Protein AF-D5EQD1-F1 (afdb_monomer_lite)

Structure (mmCIF, N/CA/C/O backbone):
data_AF-D5EQD1-F1
#
_entry.id   AF-D5EQD1-F1
#
loop_
_atom_site.group_PDB
_atom_site.id
_atom_site.type_symbol
_atom_site.label_atom_id
_atom_site.label_alt_id
_atom_site.label_comp_id
_atom_site.label_asym_id
_atom_site.label_entity_id
_atom_site.label_seq_id
_atom_site.pdbx_PDB_ins_code
_atom_site.Cartn_x
_atom_site.Cartn_y
_atom_site.Cartn_z
_atom_site.occupancy
_atom_site.B_iso_or_equiv
_atom_site.auth_seq_id
_atom_site.auth_comp_id
_atom_site.auth_asym_id
_atom_site.auth_atom_id
_atom_site.pdbx_PDB_model_num
ATOM 1 N N . MET A 1 1 ? 7.276 2.811 -13.626 1.00 87.88 1 MET A N 1
ATOM 2 C CA . MET A 1 1 ? 7.564 3.943 -12.713 1.00 87.88 1 MET A CA 1
ATOM 3 C C . MET A 1 1 ? 8.372 3.510 -11.482 1.00 87.88 1 MET A C 1
ATOM 5 O O . MET A 1 1 ? 8.372 2.330 -11.153 1.00 87.88 1 MET A O 1
ATOM 9 N N . ILE A 1 2 ? 9.073 4.432 -10.802 1.00 89.19 2 ILE A N 1
ATOM 10 C CA . ILE A 1 2 ? 9.787 4.168 -9.530 1.00 89.19 2 ILE A CA 1
ATOM 11 C C . ILE A 1 2 ? 9.116 4.962 -8.407 1.00 89.19 2 ILE A C 1
ATOM 13 O O . ILE A 1 2 ? 9.030 6.184 -8.499 1.00 89.19 2 ILE A O 1
ATOM 17 N N . ILE A 1 3 ? 8.726 4.286 -7.327 1.00 91.00 3 ILE A N 1
ATOM 18 C CA . ILE A 1 3 ? 8.034 4.884 -6.178 1.00 91.00 3 ILE A CA 1
ATOM 19 C C . ILE A 1 3 ? 8.916 4.768 -4.938 1.00 91.00 3 ILE A C 1
ATOM 21 O O . ILE A 1 3 ? 9.395 3.682 -4.612 1.00 91.00 3 ILE A O 1
ATOM 25 N N . LYS A 1 4 ? 9.135 5.883 -4.233 1.00 92.81 4 LYS A N 1
ATOM 26 C CA . LYS A 1 4 ? 9.904 5.917 -2.979 1.00 92.81 4 LYS A CA 1
ATOM 27 C C . LYS A 1 4 ? 8.988 5.768 -1.768 1.00 92.81 4 LYS A C 1
ATOM 29 O O . LYS A 1 4 ? 7.989 6.477 -1.637 1.00 92.81 4 LYS A O 1
ATOM 34 N N . LEU A 1 5 ? 9.384 4.896 -0.850 1.00 92.62 5 LEU A N 1
ATOM 35 C CA . LEU A 1 5 ? 8.588 4.496 0.303 1.00 92.62 5 LEU A CA 1
ATOM 36 C C . LEU A 1 5 ? 9.374 4.688 1.602 1.00 92.62 5 LEU A C 1
ATOM 38 O O . LEU A 1 5 ? 10.579 4.441 1.684 1.00 92.62 5 LEU A O 1
ATOM 42 N N . THR A 1 6 ? 8.668 5.107 2.641 1.00 92.69 6 THR A N 1
ATOM 43 C CA . THR A 1 6 ? 9.112 5.000 4.031 1.00 92.69 6 THR A CA 1
ATO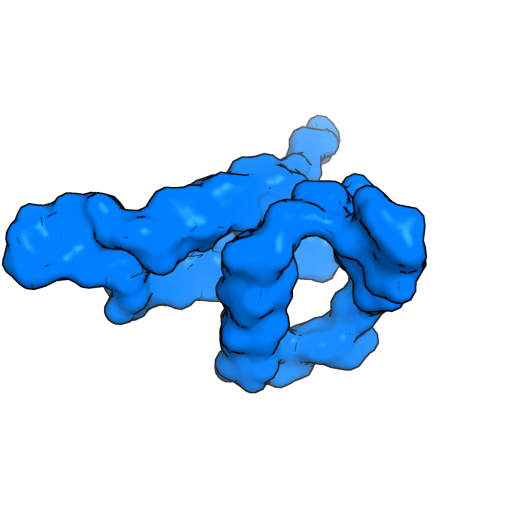M 44 C C . THR A 1 6 ? 9.041 3.543 4.496 1.00 92.69 6 THR A C 1
ATOM 46 O O . THR A 1 6 ? 8.527 2.668 3.800 1.00 92.69 6 THR A O 1
ATOM 49 N N . ASN A 1 7 ? 9.559 3.254 5.692 1.00 91.06 7 ASN A N 1
ATOM 50 C CA . ASN A 1 7 ? 9.507 1.897 6.242 1.00 91.06 7 ASN A CA 1
ATOM 51 C C . ASN A 1 7 ? 8.063 1.439 6.464 1.00 91.06 7 ASN A C 1
ATOM 53 O O . ASN A 1 7 ? 7.705 0.361 6.014 1.00 91.06 7 ASN A O 1
ATOM 57 N N . SER A 1 8 ? 7.242 2.288 7.085 1.00 93.31 8 SER A N 1
ATOM 58 C CA . SER A 1 8 ? 5.845 1.972 7.387 1.00 93.31 8 SER A CA 1
ATOM 59 C C . SER A 1 8 ? 5.020 1.746 6.120 1.00 93.31 8 SER A C 1
ATOM 61 O O . SER A 1 8 ? 4.218 0.821 6.065 1.00 93.31 8 SER A O 1
ATOM 63 N N . GLU A 1 9 ? 5.253 2.550 5.080 1.00 94.88 9 GLU A N 1
ATOM 64 C CA . GLU A 1 9 ? 4.613 2.364 3.773 1.00 94.88 9 GLU A CA 1
ATOM 65 C C . GLU A 1 9 ? 5.071 1.077 3.089 1.00 94.88 9 GLU A C 1
ATOM 67 O O . GLU A 1 9 ? 4.251 0.370 2.522 1.00 94.88 9 GLU A O 1
ATOM 72 N N . LEU A 1 10 ? 6.363 0.742 3.155 1.00 93.94 10 LEU A N 1
ATOM 73 C CA . LEU A 1 10 ? 6.884 -0.502 2.587 1.00 93.94 10 LEU A CA 1
ATOM 74 C C . LEU A 1 10 ? 6.292 -1.736 3.283 1.00 93.94 10 LEU A C 1
ATOM 76 O O . LEU A 1 10 ? 5.966 -2.717 2.616 1.00 93.94 10 LEU A O 1
ATOM 80 N N . ASP A 1 11 ? 6.173 -1.695 4.610 1.00 94.19 11 ASP A N 1
ATOM 81 C CA . ASP A 1 11 ? 5.584 -2.782 5.392 1.00 94.19 11 ASP A CA 1
ATOM 82 C C . ASP A 1 11 ? 4.090 -2.941 5.072 1.00 94.19 11 ASP A C 1
ATOM 84 O O . ASP A 1 11 ? 3.644 -4.055 4.796 1.00 94.19 11 ASP A O 1
ATOM 88 N N . MET A 1 12 ? 3.343 -1.833 4.997 1.00 96.06 12 MET A N 1
ATOM 89 C CA . MET A 1 12 ? 1.936 -1.839 4.581 1.00 96.06 12 MET A CA 1
ATOM 90 C C . MET A 1 12 ? 1.764 -2.347 3.144 1.00 96.06 12 MET A C 1
ATOM 92 O O . MET A 1 12 ? 0.908 -3.184 2.870 1.00 96.06 12 MET A O 1
ATOM 96 N N . LEU A 1 13 ? 2.616 -1.900 2.221 1.00 95.25 13 LEU A N 1
ATOM 97 C CA . LEU A 1 13 ? 2.572 -2.318 0.823 1.00 95.25 13 LEU A CA 1
ATOM 98 C C . LEU A 1 13 ? 2.817 -3.822 0.672 1.00 95.25 13 LEU A C 1
ATOM 100 O O . LEU A 1 13 ? 2.131 -4.484 -0.098 1.00 95.25 13 LEU A O 1
ATOM 104 N N . ARG A 1 14 ? 3.752 -4.392 1.439 1.00 94.81 14 ARG A N 1
ATOM 105 C CA . ARG A 1 14 ? 3.966 -5.849 1.481 1.00 94.81 14 ARG A CA 1
ATOM 106 C C . ARG A 1 14 ? 2.746 -6.601 1.985 1.00 94.81 14 ARG A C 1
ATOM 108 O O . ARG A 1 14 ? 2.438 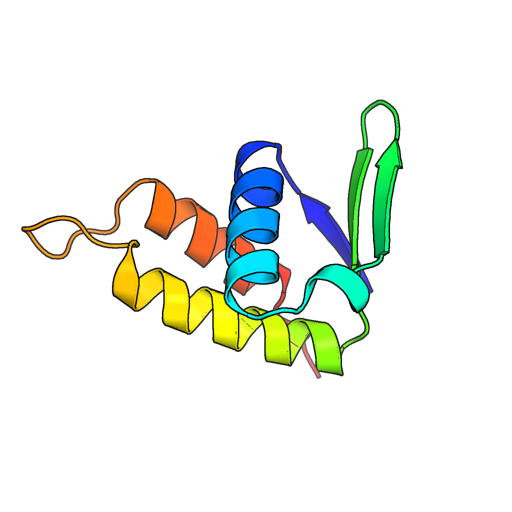-7.669 1.470 1.00 94.81 14 ARG A O 1
ATOM 115 N N . GLU A 1 15 ? 2.074 -6.067 2.996 1.00 95.50 15 GLU A N 1
ATOM 116 C CA . GLU A 1 15 ? 0.860 -6.675 3.534 1.00 95.50 15 GLU A CA 1
ATOM 117 C C . GLU A 1 15 ? -0.258 -6.712 2.485 1.00 95.50 15 GLU A C 1
ATOM 119 O O . GLU A 1 15 ? -0.826 -7.778 2.239 1.00 95.50 15 GLU A O 1
ATOM 124 N N . VAL A 1 16 ? -0.501 -5.589 1.799 1.00 95.94 16 VAL A N 1
ATOM 125 C CA . VAL A 1 16 ? -1.471 -5.507 0.694 1.00 95.94 16 VAL A CA 1
ATOM 126 C C . VAL A 1 16 ? -1.083 -6.457 -0.440 1.00 95.94 16 VAL A C 1
ATOM 128 O O . VAL A 1 16 ? -1.903 -7.265 -0.870 1.00 95.94 16 VAL A O 1
ATOM 131 N N . ALA A 1 17 ? 0.181 -6.441 -0.873 1.00 95.31 17 ALA A N 1
ATOM 132 C CA . ALA A 1 17 ? 0.656 -7.290 -1.963 1.00 95.31 17 ALA A CA 1
ATOM 133 C C . ALA A 1 17 ? 0.466 -8.783 -1.674 1.00 95.31 17 ALA A C 1
ATOM 135 O O . ALA A 1 17 ? 0.057 -9.527 -2.558 1.00 95.31 17 ALA A O 1
ATOM 136 N N . ARG A 1 18 ? 0.701 -9.225 -0.435 1.00 94.75 18 ARG A N 1
ATOM 137 C CA . ARG A 1 18 ? 0.466 -10.621 -0.030 1.00 94.75 18 ARG A CA 1
ATOM 138 C C . ARG A 1 18 ? -1.002 -10.989 -0.009 1.00 94.75 18 ARG A C 1
ATOM 140 O O . ARG A 1 18 ? -1.356 -12.101 -0.370 1.00 94.75 18 ARG A O 1
ATOM 147 N N . LYS A 1 19 ? -1.853 -10.075 0.451 1.00 94.31 19 LYS A N 1
ATOM 148 C CA . LYS A 1 19 ? -3.291 -10.325 0.564 1.00 94.31 19 LYS A CA 1
ATOM 149 C C . LYS A 1 19 ? -3.966 -10.482 -0.805 1.00 94.31 19 LYS A C 1
ATOM 151 O O . LYS A 1 19 ? -4.992 -11.148 -0.884 1.00 94.31 19 LYS A O 1
ATOM 156 N N . HIS A 1 20 ? -3.384 -9.882 -1.842 1.00 93.44 20 HIS A N 1
ATOM 157 C CA . HIS A 1 20 ? -3.888 -9.891 -3.216 1.00 93.44 20 HIS A CA 1
ATOM 158 C C . HIS A 1 20 ? -3.005 -10.703 -4.186 1.00 93.44 20 HIS A C 1
ATOM 160 O O . HIS A 1 20 ? -3.144 -10.548 -5.394 1.00 93.44 20 HIS A O 1
ATOM 166 N N . ASP A 1 21 ? -2.087 -11.539 -3.677 1.00 93.25 21 ASP A N 1
ATOM 167 C CA . ASP A 1 21 ? -1.165 -12.364 -4.482 1.00 93.25 21 ASP A CA 1
ATOM 168 C C . ASP A 1 21 ? -0.387 -11.565 -5.560 1.00 93.25 21 ASP A C 1
ATOM 170 O O . ASP A 1 21 ? -0.094 -12.050 -6.650 1.00 93.25 21 ASP A O 1
ATOM 174 N N . PHE A 1 22 ? -0.032 -10.314 -5.250 1.00 94.06 22 PHE A N 1
ATOM 175 C CA . PHE A 1 22 ? 0.558 -9.357 -6.193 1.00 94.06 22 PHE A CA 1
ATOM 176 C C . PHE A 1 22 ? 2.085 -9.219 -6.068 1.00 94.06 22 PHE A C 1
ATOM 178 O O . PHE A 1 22 ? 2.711 -8.518 -6.859 1.00 94.06 22 PHE A O 1
ATOM 185 N N . GLU A 1 23 ? 2.725 -9.869 -5.087 1.00 92.38 23 GLU A N 1
ATOM 186 C CA . GLU A 1 23 ? 4.161 -9.682 -4.796 1.00 92.38 23 GLU A CA 1
ATOM 187 C C . GLU A 1 23 ? 5.077 -9.922 -6.012 1.00 92.38 23 G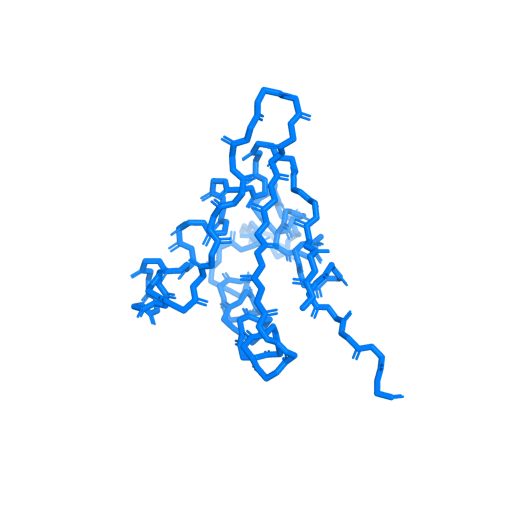LU A C 1
ATOM 189 O O . GLU A 1 23 ? 6.100 -9.246 -6.136 1.00 92.38 23 GLU A O 1
ATOM 194 N N . GLU A 1 24 ? 4.712 -10.837 -6.915 1.00 92.62 24 GLU A N 1
ATOM 195 C CA . GLU A 1 24 ? 5.510 -11.186 -8.101 1.00 92.62 24 GLU A CA 1
ATOM 196 C C . GLU A 1 24 ? 5.523 -10.092 -9.181 1.00 92.62 24 GLU A C 1
ATOM 198 O O . GLU A 1 24 ? 6.447 -10.041 -9.993 1.00 92.62 24 GLU A O 1
ATOM 203 N N . ARG A 1 25 ? 4.534 -9.188 -9.173 1.00 93.56 25 ARG A N 1
ATOM 204 C CA . ARG A 1 25 ? 4.447 -8.046 -10.102 1.00 93.56 25 ARG A CA 1
ATOM 205 C C . ARG A 1 25 ? 5.244 -6.836 -9.608 1.00 93.56 25 ARG A C 1
ATOM 207 O O . ARG A 1 25 ? 5.454 -5.880 -10.350 1.00 93.56 25 ARG A O 1
ATOM 214 N N . ILE A 1 26 ? 5.745 -6.884 -8.371 1.00 93.94 26 ILE A N 1
ATOM 215 C CA . ILE A 1 26 ? 6.489 -5.789 -7.747 1.00 93.94 26 ILE A CA 1
ATOM 216 C C . ILE A 1 26 ? 7.990 -6.041 -7.832 1.00 93.94 26 ILE A C 1
ATOM 218 O O . ILE A 1 26 ? 8.521 -7.000 -7.271 1.00 93.94 26 ILE A O 1
ATOM 222 N N . THR A 1 27 ? 8.721 -5.110 -8.443 1.00 94.50 27 THR A N 1
ATOM 223 C CA . THR A 1 27 ? 10.184 -5.105 -8.343 1.00 94.50 27 THR A CA 1
ATOM 224 C C . THR A 1 27 ? 10.621 -4.308 -7.116 1.00 94.50 27 THR A C 1
ATOM 226 O O . THR A 1 27 ? 10.424 -3.095 -7.037 1.00 94.50 27 THR A O 1
ATOM 229 N N . TRP A 1 28 ? 11.237 -4.983 -6.145 1.00 91.38 28 TRP A N 1
ATOM 230 C CA . TRP A 1 28 ? 11.643 -4.392 -4.869 1.00 91.38 28 TRP A CA 1
ATOM 231 C C . TRP A 1 28 ? 13.045 -3.778 -4.942 1.00 91.38 28 TRP A C 1
ATOM 233 O O . TRP A 1 28 ? 14.044 -4.490 -5.028 1.00 91.38 28 TRP A O 1
ATOM 243 N N . ASN A 1 29 ? 13.136 -2.454 -4.818 1.00 90.75 29 ASN A N 1
ATOM 244 C CA . ASN A 1 29 ? 14.401 -1.722 -4.827 1.00 90.75 29 ASN A CA 1
ATOM 245 C C . ASN A 1 29 ? 14.808 -1.360 -3.393 1.00 90.75 29 ASN A C 1
ATOM 247 O O . ASN A 1 29 ? 14.476 -0.286 -2.884 1.00 90.75 29 ASN A O 1
ATOM 251 N N . LEU A 1 30 ? 15.513 -2.275 -2.725 1.00 87.38 30 LEU A N 1
ATOM 252 C CA . LEU A 1 30 ? 15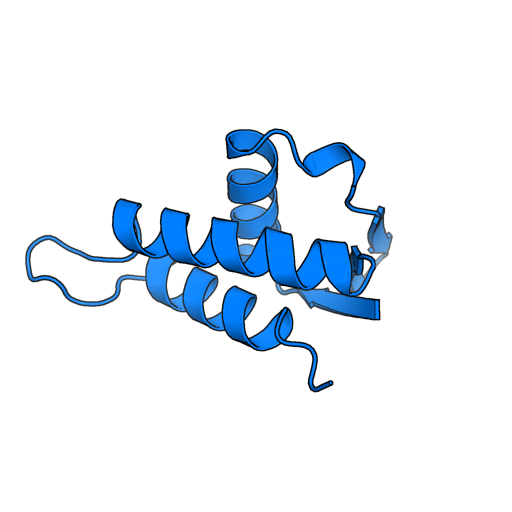.925 -2.136 -1.324 1.00 87.38 30 LEU A CA 1
ATOM 253 C C . LEU A 1 30 ? 17.450 -2.002 -1.229 1.00 87.38 30 LEU A C 1
ATOM 255 O O . LEU A 1 30 ? 18.164 -2.981 -1.018 1.00 87.38 30 LEU A O 1
ATOM 259 N N . HIS A 1 31 ? 17.955 -0.779 -1.380 1.00 82.38 31 HIS A N 1
ATOM 260 C CA . HIS A 1 31 ? 19.379 -0.461 -1.231 1.00 82.38 31 HIS A CA 1
ATOM 261 C C . HIS A 1 31 ? 19.625 0.395 0.018 1.00 82.38 31 HIS A C 1
ATOM 263 O O . HIS A 1 31 ? 18.701 0.988 0.574 1.00 82.38 31 HIS A O 1
ATOM 269 N N . GLN A 1 32 ? 20.873 0.464 0.498 1.00 67.56 32 GLN A N 1
ATOM 270 C CA . GLN A 1 32 ? 21.209 1.257 1.688 1.00 67.56 32 GLN A CA 1
ATOM 271 C C . GLN A 1 32 ? 20.762 2.719 1.515 1.00 67.56 32 GLN A C 1
ATOM 273 O O . GLN A 1 32 ? 21.285 3.445 0.676 1.00 67.56 32 GLN A O 1
ATOM 278 N N . GLY A 1 33 ? 19.762 3.128 2.303 1.00 71.25 33 GLY A N 1
ATOM 279 C CA . GLY A 1 33 ? 19.172 4.470 2.269 1.00 71.25 33 GLY A CA 1
ATOM 280 C C . GLY A 1 33 ? 18.084 4.697 1.212 1.00 71.25 33 GLY A C 1
ATOM 281 O O . GLY A 1 33 ? 17.452 5.748 1.242 1.00 71.25 33 GLY A O 1
ATOM 282 N N . ASN A 1 34 ? 17.817 3.736 0.321 1.00 73.00 34 ASN A N 1
ATOM 283 C CA . ASN A 1 34 ? 16.764 3.839 -0.689 1.00 73.00 34 ASN A CA 1
ATOM 284 C C . ASN A 1 34 ? 15.806 2.648 -0.589 1.00 73.00 34 ASN A C 1
ATOM 286 O O . ASN A 1 34 ? 16.198 1.502 -0.809 1.00 73.00 34 ASN A O 1
ATOM 290 N N . ARG A 1 35 ? 14.550 2.932 -0.246 1.00 85.81 35 ARG A N 1
ATOM 291 C CA . ARG A 1 35 ? 13.470 1.949 -0.199 1.00 85.81 35 ARG A CA 1
ATOM 292 C C . ARG A 1 35 ? 12.410 2.394 -1.182 1.00 85.81 35 ARG A C 1
ATOM 294 O O . ARG A 1 35 ? 11.850 3.480 -1.057 1.00 85.81 35 ARG A O 1
ATOM 301 N N . GLY A 1 36 ? 12.175 1.569 -2.181 1.00 90.81 36 GLY A N 1
ATOM 302 C CA . GLY A 1 36 ? 11.178 1.855 -3.186 1.00 90.81 36 GLY A CA 1
ATOM 303 C C . GLY A 1 36 ? 10.794 0.615 -3.953 1.00 90.81 36 GLY A C 1
ATOM 304 O O . GLY A 1 36 ? 11.368 -0.461 -3.767 1.00 90.81 36 GLY A O 1
ATOM 305 N N . ILE A 1 37 ? 9.828 0.791 -4.833 1.00 93.81 37 ILE A N 1
ATOM 306 C CA . ILE A 1 37 ? 9.360 -0.252 -5.731 1.00 93.81 37 ILE A CA 1
ATOM 307 C C . ILE A 1 37 ? 9.342 0.262 -7.160 1.00 93.81 37 ILE A C 1
ATOM 309 O O . ILE A 1 37 ? 9.293 1.469 -7.408 1.00 93.81 37 ILE A O 1
ATOM 313 N N . THR A 1 38 ? 9.411 -0.670 -8.095 1.00 94.12 38 THR A N 1
ATOM 314 C CA . THR A 1 38 ? 9.153 -0.423 -9.504 1.00 94.12 38 THR A CA 1
ATOM 315 C C . THR A 1 38 ? 7.949 -1.248 -9.923 1.00 94.12 38 THR A C 1
ATOM 317 O O . THR A 1 38 ? 7.913 -2.452 -9.675 1.00 94.12 38 THR A O 1
ATOM 320 N N . LEU A 1 39 ? 6.992 -0.563 -10.542 1.00 93.44 39 LEU A N 1
ATOM 321 C CA . LEU A 1 39 ? 5.751 -1.097 -11.101 1.00 93.44 39 LEU A CA 1
ATOM 322 C C . LEU A 1 39 ? 5.585 -0.571 -12.529 1.00 93.44 39 LEU A C 1
ATOM 324 O O . LEU A 1 39 ? 6.152 0.482 -12.857 1.00 93.44 39 LEU A O 1
ATOM 328 N N . SER A 1 40 ? 4.838 -1.276 -13.380 1.00 94.25 40 SER A N 1
ATOM 329 C CA . SER A 1 40 ? 4.267 -0.643 -14.577 1.00 94.25 40 SER A CA 1
ATOM 330 C C . SER A 1 40 ? 3.153 0.340 -14.179 1.00 94.25 40 SER A C 1
ATOM 332 O O . SER A 1 40 ? 2.805 0.424 -13.004 1.00 94.25 40 SER A O 1
ATOM 334 N N . GLU A 1 41 ? 2.662 1.141 -15.123 1.00 92.25 41 GLU A N 1
ATOM 335 C CA . GLU A 1 41 ? 1.549 2.071 -14.863 1.00 92.25 41 GLU A CA 1
ATOM 336 C C . GLU A 1 41 ? 0.258 1.284 -14.604 1.00 92.25 41 GLU A C 1
ATOM 338 O O . GLU A 1 41 ? -0.335 1.450 -13.543 1.00 92.25 41 GLU A O 1
ATOM 343 N N . ASP A 1 42 ? -0.050 0.300 -15.457 1.00 93.31 42 ASP A N 1
ATOM 344 C CA . ASP A 1 42 ? -1.160 -0.643 -15.255 1.00 93.31 42 ASP A CA 1
ATOM 345 C C . ASP A 1 42 ? -1.092 -1.342 -13.882 1.00 93.31 42 ASP A C 1
ATOM 347 O O . ASP A 1 42 ? -2.090 -1.448 -13.171 1.00 93.31 42 ASP A O 1
ATOM 351 N N . ASP A 1 43 ? 0.100 -1.803 -13.473 1.00 95.06 43 ASP A N 1
ATOM 352 C CA . ASP A 1 43 ? 0.289 -2.426 -12.156 1.00 95.06 43 ASP A CA 1
ATOM 353 C C . ASP A 1 43 ? 0.097 -1.428 -11.006 1.00 95.06 43 ASP A C 1
ATOM 355 O O . ASP A 1 43 ? -0.333 -1.824 -9.926 1.00 95.06 43 ASP A O 1
ATOM 359 N N . ALA A 1 44 ? 0.473 -0.160 -11.190 1.00 94.62 44 ALA A N 1
ATOM 360 C CA . ALA A 1 44 ? 0.336 0.863 -10.159 1.00 94.62 44 ALA A CA 1
ATOM 361 C C . ALA A 1 44 ? -1.132 1.236 -9.937 1.00 94.62 44 ALA A C 1
ATOM 363 O O . ALA A 1 44 ? -1.555 1.326 -8.782 1.00 94.62 44 ALA A O 1
ATOM 364 N N . ASP A 1 45 ? -1.906 1.367 -11.016 1.00 94.12 45 ASP A N 1
ATOM 365 C CA . ASP A 1 45 ? -3.347 1.600 -10.950 1.00 94.12 45 ASP A CA 1
ATOM 366 C C . ASP A 1 45 ? -4.079 0.420 -10.305 1.00 94.12 45 ASP A C 1
ATOM 368 O O . ASP A 1 45 ? -4.844 0.609 -9.359 1.00 94.12 45 ASP A O 1
ATOM 372 N N . GLU A 1 46 ? -3.776 -0.812 -10.720 1.00 95.31 46 GLU A N 1
ATOM 373 C CA . GLU A 1 46 ? -4.359 -2.009 -10.103 1.00 95.31 46 GLU A CA 1
ATOM 374 C C . GLU A 1 46 ? -3.996 -2.104 -8.611 1.00 95.31 46 GLU A C 1
ATOM 376 O O . GLU A 1 46 ? -4.844 -2.355 -7.751 1.00 95.31 46 GLU A O 1
ATOM 381 N N . PHE A 1 47 ? -2.737 -1.835 -8.259 1.00 95.50 47 PHE A N 1
ATOM 382 C CA . PHE A 1 47 ? -2.308 -1.881 -6.864 1.00 95.50 47 PHE A CA 1
ATOM 383 C C . PHE A 1 47 ? -2.955 -0.782 -6.010 1.00 95.50 47 PHE A C 1
ATOM 385 O O . PHE A 1 47 ? -3.229 -0.983 -4.822 1.00 95.50 47 PHE A O 1
ATOM 392 N N . ARG A 1 48 ? -3.244 0.378 -6.606 1.00 95.44 48 ARG A N 1
ATOM 393 C CA . ARG A 1 48 ? -3.976 1.471 -5.962 1.00 95.44 48 ARG A CA 1
ATOM 394 C C . ARG A 1 48 ? -5.406 1.066 -5.611 1.00 95.44 48 ARG A C 1
ATOM 396 O O . ARG A 1 48 ? -5.891 1.444 -4.538 1.00 95.44 48 ARG A O 1
ATOM 403 N N . GLU A 1 49 ? -6.065 0.278 -6.458 1.00 95.88 49 GLU A N 1
ATOM 404 C CA . GLU A 1 49 ? -7.376 -0.301 -6.142 1.00 95.88 49 GLU A CA 1
ATOM 405 C C . GLU A 1 49 ? -7.283 -1.225 -4.920 1.00 95.88 49 GLU A C 1
ATOM 407 O O . GLU A 1 49 ? -8.056 -1.066 -3.974 1.00 95.88 49 GLU A O 1
ATOM 412 N N . PHE A 1 50 ? -6.264 -2.088 -4.842 1.00 96.62 50 PHE A N 1
ATOM 413 C CA . PHE A 1 50 ? -6.057 -2.947 -3.667 1.00 96.62 50 PHE A CA 1
ATOM 414 C C . PHE A 1 50 ? -5.792 -2.160 -2.383 1.00 96.62 50 PHE A C 1
ATOM 416 O O . PHE A 1 50 ? -6.319 -2.503 -1.322 1.00 96.62 50 PHE A O 1
ATOM 423 N N . CYS A 1 51 ? -5.008 -1.081 -2.451 1.00 96.81 51 CYS A N 1
ATOM 424 C CA . CYS A 1 51 ? -4.825 -0.194 -1.304 1.00 96.81 51 CYS A CA 1
ATOM 425 C C . CYS A 1 51 ? -6.146 0.462 -0.875 1.00 96.81 51 CYS A C 1
ATOM 427 O O . CYS A 1 51 ? -6.402 0.573 0.324 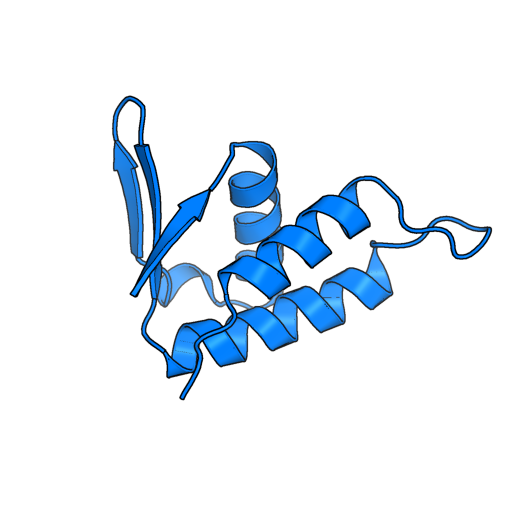1.00 96.81 51 CYS A O 1
ATOM 429 N N . SER A 1 52 ? -6.989 0.858 -1.832 1.00 95.94 52 SER A N 1
ATOM 430 C CA . SER A 1 52 ? -8.301 1.466 -1.568 1.00 95.94 52 SER A CA 1
ATOM 431 C C . SER A 1 52 ? -9.263 0.474 -0.909 1.00 95.94 52 SER A C 1
ATOM 433 O O . SER A 1 52 ? -9.901 0.798 0.094 1.00 95.94 52 SER A O 1
ATOM 435 N N . ASP A 1 53 ? -9.303 -0.765 -1.393 1.00 95.81 53 ASP A N 1
ATOM 436 C CA . ASP A 1 53 ? -10.084 -1.842 -0.780 1.00 95.81 53 ASP A CA 1
ATOM 437 C C . ASP A 1 53 ? -9.589 -2.164 0.633 1.00 95.81 53 ASP A C 1
ATOM 439 O O . ASP A 1 53 ? -10.378 -2.355 1.568 1.00 95.81 53 ASP A O 1
ATOM 443 N N . TYR A 1 54 ? -8.269 -2.194 0.828 1.00 96.00 54 TYR A N 1
ATOM 444 C CA . TYR A 1 54 ? -7.699 -2.468 2.140 1.00 96.00 54 TYR A CA 1
ATOM 445 C C . TYR A 1 54 ? -7.949 -1.328 3.132 1.00 96.00 54 TYR A C 1
ATOM 447 O O . TYR A 1 54 ? -8.253 -1.592 4.300 1.00 96.00 54 TYR A O 1
ATOM 455 N N . LEU A 1 55 ? -7.935 -0.077 2.663 1.00 96.44 55 LEU A N 1
ATOM 456 C CA . LEU A 1 55 ? -8.279 1.107 3.452 1.00 96.44 55 LEU A CA 1
ATOM 457 C C . LEU A 1 55 ? -9.686 0.990 4.046 1.00 96.44 55 LEU A C 1
ATOM 459 O O . LEU A 1 55 ? -9.869 1.241 5.237 1.00 96.44 55 LEU A O 1
ATOM 463 N N . LEU A 1 56 ? -10.666 0.522 3.270 1.00 94.56 56 LEU A N 1
ATOM 464 C CA . LEU A 1 56 ? -12.028 0.295 3.768 1.00 94.56 56 LEU A CA 1
ATOM 465 C C . LEU A 1 56 ? -12.093 -0.779 4.864 1.00 94.56 56 LEU A C 1
ATOM 467 O O . LEU A 1 56 ? -12.966 -0.728 5.731 1.00 94.56 56 LEU A O 1
ATOM 471 N N . SER A 1 57 ? -11.172 -1.744 4.848 1.00 93.31 57 SER A N 1
ATOM 472 C CA . SER A 1 57 ? -11.143 -2.847 5.810 1.00 93.31 57 SER A CA 1
ATOM 473 C C . SER A 1 57 ? -10.440 -2.501 7.123 1.00 93.31 57 SER A C 1
ATOM 475 O O . SER A 1 57 ? -10.864 -2.996 8.168 1.00 93.31 57 SER A O 1
ATOM 477 N N . VAL A 1 58 ? -9.334 -1.750 7.081 1.00 95.00 58 VAL A N 1
ATOM 478 C CA . VAL A 1 58 ? -8.458 -1.546 8.255 1.00 95.00 58 VAL A CA 1
ATOM 479 C C . VAL A 1 58 ? -8.141 -0.084 8.553 1.00 95.00 58 VAL A C 1
ATOM 481 O O . VAL A 1 58 ? -7.569 0.212 9.601 1.00 95.00 58 VAL A O 1
ATOM 484 N N . GLY A 1 59 ? -8.518 0.837 7.667 1.00 94.56 59 GLY A N 1
ATOM 485 C CA . GLY A 1 59 ? -8.121 2.242 7.719 1.00 94.56 59 GLY A CA 1
ATOM 486 C C . GLY A 1 59 ? -8.873 3.103 8.723 1.00 94.56 59 GLY A C 1
ATOM 487 O O . GLY A 1 59 ? -8.461 4.231 8.976 1.00 94.56 59 GLY A O 1
ATOM 488 N N . PHE A 1 60 ? -9.946 2.586 9.322 1.00 95.81 60 PHE A N 1
ATOM 489 C CA . PHE A 1 60 ? -10.826 3.355 10.198 1.00 95.81 60 PHE A CA 1
ATOM 490 C C . PHE A 1 60 ? -10.931 2.741 11.592 1.00 95.81 60 PHE A C 1
ATOM 492 O O . PHE A 1 60 ? -10.895 1.523 11.775 1.00 95.81 60 PHE A O 1
ATOM 499 N N . ASP A 1 61 ? -11.055 3.594 12.604 1.00 94.62 61 ASP A N 1
ATOM 500 C CA . ASP A 1 61 ? -11.389 3.177 13.962 1.00 94.62 61 ASP A CA 1
ATOM 501 C C . ASP A 1 61 ? -12.909 2.965 14.148 1.00 94.62 61 ASP A C 1
ATOM 503 O O . ASP A 1 61 ? -13.720 3.143 13.239 1.00 94.62 61 ASP A O 1
ATOM 507 N N . LYS A 1 62 ? -13.331 2.599 15.367 1.00 93.19 62 LYS A N 1
ATOM 508 C CA . LYS A 1 62 ? -14.755 2.379 15.694 1.00 93.19 62 LYS A CA 1
ATOM 509 C C . LYS A 1 62 ? -15.629 3.633 15.564 1.00 93.19 62 LYS A C 1
ATOM 511 O O . LYS A 1 62 ? -16.851 3.512 15.550 1.00 93.19 62 LYS A O 1
ATOM 516 N N . ALA A 1 63 ? -15.025 4.817 15.534 1.00 95.69 63 ALA A N 1
ATOM 517 C CA . ALA A 1 63 ? -15.699 6.091 15.333 1.00 95.69 63 ALA A CA 1
ATOM 518 C C . ALA A 1 63 ? -15.649 6.541 13.861 1.00 95.69 63 ALA A C 1
ATOM 520 O O . ALA A 1 63 ? -15.988 7.692 13.584 1.00 95.69 63 ALA A O 1
ATOM 521 N N . TYR A 1 64 ? -15.249 5.652 12.940 1.00 89.38 64 TYR A N 1
ATOM 522 C CA . TYR A 1 64 ? -15.059 5.929 11.515 1.00 89.38 64 TYR A CA 1
ATOM 523 C C . TYR A 1 64 ? -14.049 7.051 11.248 1.00 89.38 64 TYR A C 1
ATOM 525 O O . TYR A 1 64 ? -14.160 7.780 10.264 1.00 89.38 64 TYR A O 1
ATOM 533 N N . ARG A 1 65 ? -13.063 7.218 12.133 1.00 94.75 65 ARG A N 1
ATOM 534 C CA . ARG A 1 65 ? -11.949 8.144 11.918 1.00 94.75 65 ARG A CA 1
ATOM 535 C C . ARG A 1 65 ? -10.781 7.388 11.315 1.00 94.75 65 ARG A C 1
ATOM 537 O O . ARG A 1 65 ? -10.494 6.273 11.754 1.00 94.75 65 ARG A O 1
ATOM 544 N N . THR A 1 66 ? -10.114 8.005 10.343 1.00 95.00 66 THR A N 1
ATOM 545 C CA . THR A 1 66 ? -8.878 7.472 9.770 1.00 95.00 66 THR A CA 1
ATOM 546 C C . THR A 1 66 ? -7.881 7.210 10.898 1.00 95.00 66 THR A C 1
ATOM 548 O O . THR A 1 66 ? -7.656 8.061 11.761 1.00 95.00 66 THR A O 1
ATOM 551 N N . ASN A 1 67 ? -7.350 5.993 10.937 1.00 96.56 67 ASN A N 1
ATOM 552 C CA . ASN A 1 67 ? -6.346 5.570 11.902 1.00 96.56 67 ASN A CA 1
ATOM 553 C C . ASN A 1 67 ? -4.954 5.562 11.244 1.00 96.56 67 ASN A C 1
ATOM 555 O O . ASN A 1 67 ? -4.808 5.885 10.070 1.00 96.56 67 ASN A O 1
ATOM 559 N N . GLN A 1 68 ? -3.924 5.143 11.982 1.00 96.25 68 GLN A N 1
ATOM 560 C CA . GLN A 1 68 ? -2.553 5.119 11.462 1.00 96.25 68 GLN A CA 1
ATOM 561 C C . GLN A 1 68 ? -2.388 4.256 10.196 1.00 96.25 68 GLN A C 1
ATOM 563 O O . GLN A 1 68 ? -1.637 4.628 9.299 1.00 96.25 68 GLN A O 1
ATOM 568 N N . ALA A 1 69 ? -3.067 3.107 10.107 1.00 96.25 69 ALA A N 1
ATOM 569 C CA . ALA A 1 69 ? -3.034 2.284 8.898 1.00 96.25 69 ALA A CA 1
ATOM 570 C C . ALA A 1 69 ? -3.715 3.006 7.731 1.00 96.25 69 ALA A C 1
ATOM 572 O O . ALA A 1 69 ? -3.217 2.956 6.610 1.00 96.25 69 ALA A O 1
ATOM 573 N N . GLY A 1 70 ? -4.808 3.718 8.016 1.00 97.06 70 GLY A N 1
ATOM 574 C CA . GLY A 1 70 ? -5.509 4.533 7.037 1.00 97.06 70 GLY A CA 1
ATOM 575 C C . GLY A 1 70 ? -4.650 5.659 6.476 1.00 97.06 70 GLY A C 1
ATOM 576 O O . GLY A 1 70 ? -4.544 5.778 5.263 1.00 97.06 70 GLY A O 1
ATOM 577 N N . GLU A 1 71 ? -3.944 6.404 7.330 1.00 97.19 71 GLU A N 1
ATOM 578 C CA . GLU A 1 71 ? -3.020 7.462 6.889 1.00 97.19 71 GLU A CA 1
ATOM 579 C C . GLU A 1 71 ? -1.913 6.916 5.971 1.00 97.19 71 GLU A C 1
ATOM 581 O O . GLU A 1 71 ? -1.557 7.538 4.970 1.00 97.19 71 GLU A O 1
ATOM 586 N N . ILE A 1 72 ? -1.375 5.731 6.284 1.00 97.50 72 ILE A N 1
ATOM 587 C CA . ILE A 1 72 ? -0.352 5.084 5.450 1.00 97.50 72 ILE A CA 1
ATOM 588 C C . ILE A 1 72 ? -0.942 4.656 4.100 1.00 97.50 72 ILE A C 1
ATOM 590 O O . ILE A 1 72 ? -0.304 4.854 3.068 1.00 97.50 72 ILE A O 1
ATOM 594 N N . LEU A 1 73 ? -2.141 4.067 4.095 1.00 97.06 73 LEU A N 1
ATOM 595 C CA . LEU A 1 73 ? -2.803 3.606 2.873 1.00 97.06 73 LEU A CA 1
ATOM 596 C C . LEU A 1 73 ? -3.211 4.771 1.969 1.00 97.06 73 LEU A C 1
ATOM 598 O O . LEU A 1 73 ? -2.979 4.695 0.768 1.00 97.06 73 LEU A O 1
ATOM 602 N N . GLU A 1 74 ? -3.725 5.866 2.528 1.00 96.31 74 GLU A N 1
ATOM 603 C CA . GLU A 1 74 ? -3.994 7.100 1.780 1.00 96.31 74 GLU A CA 1
ATOM 604 C C . GLU A 1 74 ? -2.712 7.651 1.134 1.00 96.31 74 GLU A C 1
ATOM 606 O O . GLU A 1 74 ? -2.708 7.972 -0.054 1.00 96.31 74 GLU A O 1
ATOM 611 N N . GLY A 1 75 ? -1.593 7.675 1.870 1.00 95.94 75 GLY A N 1
ATOM 612 C CA . GLY A 1 75 ? -0.296 8.085 1.322 1.00 95.94 75 GLY A CA 1
ATOM 613 C C . GLY A 1 75 ? 0.236 7.158 0.221 1.00 95.94 75 GLY A C 1
ATOM 614 O O . GLY A 1 75 ? 0.851 7.623 -0.739 1.00 95.94 75 GLY A O 1
ATOM 615 N N . LEU A 1 76 ? -0.012 5.849 0.322 1.00 95.69 76 LEU A N 1
ATOM 616 C CA . LEU A 1 76 ? 0.316 4.894 -0.741 1.00 95.69 76 LEU A CA 1
ATOM 617 C C . LEU A 1 76 ? -0.532 5.134 -1.994 1.00 95.69 76 LEU A C 1
ATOM 619 O O . LEU A 1 76 ? 0.025 5.183 -3.087 1.00 95.69 76 LEU A O 1
ATOM 623 N N . ILE A 1 77 ? -1.846 5.320 -1.836 1.00 95.56 77 ILE A N 1
ATOM 624 C CA . ILE A 1 77 ? -2.792 5.588 -2.932 1.00 95.56 77 ILE A CA 1
ATOM 625 C C . ILE A 1 77 ? -2.388 6.842 -3.711 1.00 95.56 77 ILE A C 1
ATOM 627 O O . ILE A 1 77 ? -2.449 6.838 -4.939 1.00 95.56 77 ILE A O 1
ATOM 631 N N . ASP A 1 78 ? -1.966 7.8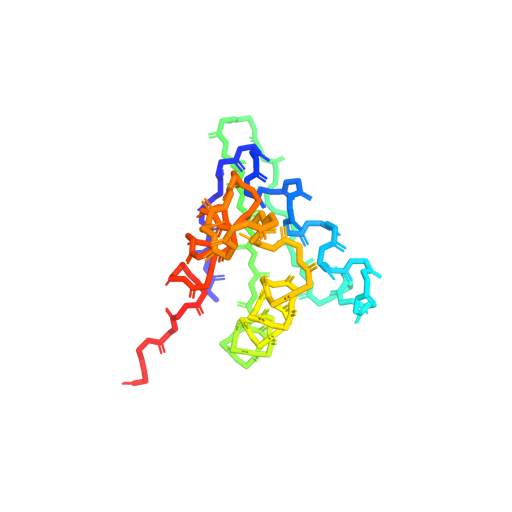93 -3.007 1.00 95.00 78 ASP A N 1
ATOM 632 C CA . ASP A 1 78 ? -1.481 9.136 -3.613 1.00 95.00 78 ASP A CA 1
ATOM 633 C C . ASP A 1 78 ? -0.190 8.911 -4.419 1.00 95.00 78 ASP A C 1
ATOM 635 O O . ASP A 1 78 ? -0.075 9.332 -5.563 1.00 95.00 78 ASP A O 1
ATOM 639 N N . LYS A 1 79 ? 0.768 8.154 -3.872 1.00 94.00 79 LYS A N 1
ATOM 640 C CA . LYS A 1 79 ? 2.045 7.849 -4.548 1.00 94.00 79 LYS A CA 1
ATOM 641 C C . LYS A 1 79 ? 1.927 6.912 -5.747 1.00 94.00 79 LYS A C 1
ATOM 643 O O . LYS A 1 79 ? 2.826 6.902 -6.590 1.00 94.00 79 LYS A O 1
ATOM 648 N N . LEU A 1 80 ? 0.900 6.070 -5.756 1.00 92.62 80 LEU A N 1
ATOM 649 C CA . LEU A 1 80 ? 0.597 5.139 -6.842 1.00 92.62 80 LEU A CA 1
ATOM 650 C C . LEU A 1 80 ? -0.207 5.802 -7.959 1.00 92.62 80 LEU A C 1
ATOM 652 O O . LEU A 1 80 ? -0.342 5.208 -9.019 1.00 92.62 80 LEU A O 1
ATOM 656 N N . PHE A 1 81 ? -0.729 7.009 -7.736 1.00 88.94 81 PHE A N 1
ATOM 657 C CA . PHE A 1 81 ? -1.453 7.736 -8.762 1.00 88.94 81 PHE A CA 1
ATOM 658 C C . PHE A 1 81 ? -0.512 8.139 -9.901 1.00 88.94 81 PHE A C 1
ATOM 660 O O . PHE A 1 81 ? 0.485 8.834 -9.684 1.00 88.94 81 PHE A O 1
ATOM 667 N N . VAL A 1 82 ? -0.842 7.704 -11.114 1.00 78.31 82 VAL A N 1
ATOM 668 C CA . VAL A 1 82 ? -0.161 8.110 -12.341 1.00 78.31 82 VAL A CA 1
ATOM 669 C C . VAL A 1 82 ? -1.094 9.060 -13.089 1.00 78.31 82 VAL A C 1
ATOM 671 O O . VAL A 1 82 ? -2.233 8.710 -13.375 1.00 78.31 82 VAL A O 1
ATOM 674 N N . GLU A 1 83 ? -0.649 10.293 -13.344 1.00 64.38 83 GLU A N 1
ATOM 675 C CA . GLU A 1 83 ? -1.380 11.205 -14.232 1.00 64.38 83 GLU A CA 1
ATOM 676 C C . GLU A 1 83 ? -1.191 10.725 -15.682 1.00 64.38 83 GLU A C 1
ATOM 678 O O . GLU A 1 83 ? -0.054 10.685 -16.156 1.00 64.38 83 GLU A O 1
ATOM 683 N N . GLU A 1 84 ? -2.290 10.339 -16.346 1.00 53.25 84 GLU A N 1
ATOM 684 C CA . GLU A 1 84 ? -2.346 9.998 -17.784 1.00 53.25 84 GLU A CA 1
ATOM 685 C C . GLU A 1 84 ? -1.937 11.164 -18.707 1.00 53.25 84 GLU A C 1
ATOM 687 O O . GLU A 1 84 ? -2.349 12.324 -18.452 1.00 53.25 84 GLU A O 1
#

pLDDT: mean 92.05, std 7.46, range [53.25, 97.5]

Sequence (84 aa):
MIIKLTNSELDMLREVARKHDFEERITWNLHQGNRGITLSEDDADEFREFCSDYLLSVGFDKAYRTNQAGEILEGLIDKLFVEE

Organism: Coraliomargarita akajimensis (strain DSM 45221 / IAM 15411 / JCM 23193 / KCTC 12865 / 04OKA010-24) (NCBI:txid583355)

Secondary structure (DSSP, 8-state):
-EEE--HHHHHHHHHHHHHTT-GGG-EEEEETTEEEEE--HHHHHHHHHHHHHHHHHHSB-TTS-B-HHHHHHHHHHHHH----

Radius of gyration: 12.52 Å; chains: 1; bounding box: 37×24×34 Å

Foldseek 3Di:
DKFFDDPLLLVLLVVLCVVVVNVVQWAFDDDDVTGIIDHDLVSLVVSLVSLVVVCVVPQADPVRDGDPSNVSSVVSNVRSDDDD